Protein AF-A0A0F0LNC0-F1 (afdb_monomer_lite)

Sequence (68 aa):
MTKRLIDIDDALLAKAMEVTGAVTKKAAVNEALAQVVRRGEALGYIDLLQSGIAVDLDDARIIDDAQR

InterPro domains:
  IPR019239 Bacterial antitoxin of type II TA system, VapB [PF09957] (6-48)

Structure (mmCIF, N/CA/C/O backbone):
data_AF-A0A0F0LNC0-F1
#
_entry.id   AF-A0A0F0LNC0-F1
#
loop_
_atom_site.group_PDB
_atom_site.id
_atom_site.type_symbol
_atom_site.label_atom_id
_atom_site.label_alt_id
_atom_site.label_comp_id
_atom_site.label_asym_id
_atom_site.label_entity_id
_atom_site.label_seq_id
_atom_site.pdbx_PDB_ins_code
_atom_site.Cartn_x
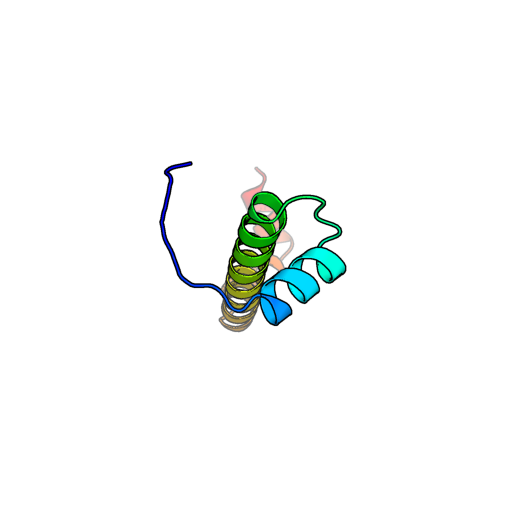_atom_site.Cartn_y
_atom_site.Cartn_z
_atom_site.occupancy
_atom_site.B_iso_or_equiv
_atom_site.auth_seq_id
_atom_site.auth_comp_id
_atom_site.auth_asym_id
_atom_site.auth_atom_id
_atom_site.pdbx_PDB_model_num
ATOM 1 N N . MET A 1 1 ? 1.734 14.832 6.939 1.00 72.12 1 MET A N 1
ATOM 2 C CA . MET A 1 1 ? 0.481 14.088 6.661 1.00 72.12 1 MET A CA 1
ATOM 3 C C . MET A 1 1 ? -0.715 14.930 7.066 1.00 72.12 1 MET A C 1
ATOM 5 O O . MET A 1 1 ? -0.699 15.479 8.161 1.00 72.12 1 MET A O 1
ATOM 9 N N . THR A 1 2 ? -1.740 15.007 6.220 1.00 92.06 2 THR A N 1
ATOM 10 C CA . THR A 1 2 ? -3.020 15.668 6.519 1.00 92.06 2 THR A CA 1
ATOM 11 C C . THR A 1 2 ? -4.081 14.634 6.894 1.00 92.06 2 THR A C 1
ATOM 13 O O . THR A 1 2 ? -4.031 13.494 6.434 1.00 92.06 2 THR A O 1
ATOM 16 N N . LYS A 1 3 ? -5.023 15.001 7.771 1.00 93.94 3 LYS A N 1
ATOM 17 C CA . LYS A 1 3 ? -6.135 14.117 8.147 1.00 93.94 3 LYS A CA 1
ATOM 18 C C . LYS A 1 3 ? -7.145 14.050 7.002 1.00 93.94 3 LYS A C 1
ATOM 20 O O . LYS A 1 3 ? -7.444 15.068 6.383 1.00 93.94 3 LYS A O 1
ATOM 25 N N . ARG A 1 4 ? -7.670 12.856 6.743 1.00 94.44 4 ARG A N 1
ATOM 26 C CA . ARG A 1 4 ? -8.735 12.592 5.773 1.00 94.44 4 ARG A CA 1
ATOM 27 C C . ARG A 1 4 ? -9.762 11.681 6.434 1.00 94.44 4 ARG A C 1
ATOM 29 O O . ARG A 1 4 ? -9.373 10.797 7.194 1.00 94.44 4 ARG A O 1
ATOM 36 N N . LEU A 1 5 ? -11.039 11.933 6.167 1.00 96.88 5 LEU A N 1
ATOM 37 C CA . LEU A 1 5 ? -12.139 11.057 6.554 1.00 96.88 5 LEU A CA 1
ATOM 38 C C . LEU A 1 5 ? -12.531 10.255 5.314 1.00 96.88 5 LEU A C 1
ATOM 40 O O . LEU A 1 5 ? -12.828 10.852 4.281 1.00 96.88 5 LEU A O 1
ATOM 44 N N . ILE A 1 6 ? -12.454 8.933 5.412 1.00 94.75 6 ILE A N 1
ATOM 45 C CA . ILE A 1 6 ? -12.809 7.985 4.357 1.00 94.75 6 ILE A CA 1
ATOM 46 C C . ILE A 1 6 ? -13.460 6.771 5.010 1.00 94.75 6 ILE A C 1
ATOM 48 O O . ILE A 1 6 ? -13.041 6.367 6.098 1.00 94.75 6 ILE A O 1
ATOM 52 N N . ASP A 1 7 ? -14.447 6.195 4.339 1.00 97.75 7 ASP A N 1
ATOM 53 C CA . ASP A 1 7 ? -15.014 4.910 4.729 1.00 97.75 7 ASP A CA 1
ATOM 54 C C . ASP A 1 7 ? -14.107 3.786 4.219 1.00 97.75 7 ASP A C 1
ATOM 56 O O . ASP A 1 7 ? -13.626 3.819 3.083 1.00 97.75 7 ASP A O 1
ATOM 60 N N . ILE A 1 8 ? -13.825 2.810 5.080 1.00 96.56 8 ILE A N 1
ATOM 61 C CA . ILE A 1 8 ? -12.950 1.673 4.785 1.00 96.56 8 ILE A CA 1
ATOM 62 C C . ILE A 1 8 ? -13.638 0.413 5.300 1.00 96.56 8 ILE A C 1
ATOM 64 O O . ILE A 1 8 ? -14.146 0.400 6.419 1.00 96.56 8 ILE A O 1
ATOM 68 N N . ASP A 1 9 ? -13.611 -0.648 4.500 1.00 98.19 9 ASP A N 1
ATOM 69 C CA . ASP A 1 9 ? -14.038 -1.977 4.929 1.00 98.19 9 ASP A CA 1
ATOM 70 C C . ASP A 1 9 ? -13.145 -2.485 6.080 1.00 98.19 9 ASP A C 1
ATOM 72 O O . ASP A 1 9 ? -11.922 -2.602 5.941 1.00 98.19 9 ASP A O 1
ATOM 76 N N . ASP A 1 10 ? -13.753 -2.781 7.230 1.00 98.06 10 ASP A N 1
ATOM 77 C CA . ASP A 1 10 ? -13.030 -3.205 8.433 1.00 98.06 10 ASP A CA 1
ATOM 78 C C . ASP A 1 10 ? -12.329 -4.563 8.264 1.00 98.06 10 ASP A C 1
ATOM 80 O O . ASP A 1 10 ? -11.246 -4.762 8.821 1.00 98.06 10 ASP A O 1
ATOM 84 N N . ALA A 1 11 ? -12.897 -5.486 7.482 1.00 98.25 11 ALA A N 1
ATOM 85 C CA . ALA A 1 11 ? -12.276 -6.780 7.217 1.00 98.25 11 ALA A CA 1
ATOM 86 C C . ALA A 1 11 ? -11.046 -6.615 6.318 1.00 98.25 11 ALA A C 1
ATOM 88 O O . ALA A 1 11 ? -9.999 -7.219 6.574 1.00 98.25 11 ALA A O 1
ATOM 89 N N . LEU A 1 12 ? -11.130 -5.740 5.312 1.00 98.00 12 LEU A N 1
ATOM 90 C CA . LEU A 1 12 ? -9.985 -5.402 4.470 1.00 98.00 12 LEU A CA 1
ATOM 91 C C . LEU A 1 12 ? -8.882 -4.711 5.279 1.00 98.00 12 LEU A C 1
ATOM 93 O O . LEU A 1 12 ? -7.707 -5.054 5.138 1.00 98.00 12 LEU A O 1
ATOM 97 N N . LEU A 1 13 ? -9.247 -3.775 6.159 1.00 98.06 13 LEU A N 1
ATOM 98 C CA . LEU A 1 13 ? -8.295 -3.090 7.03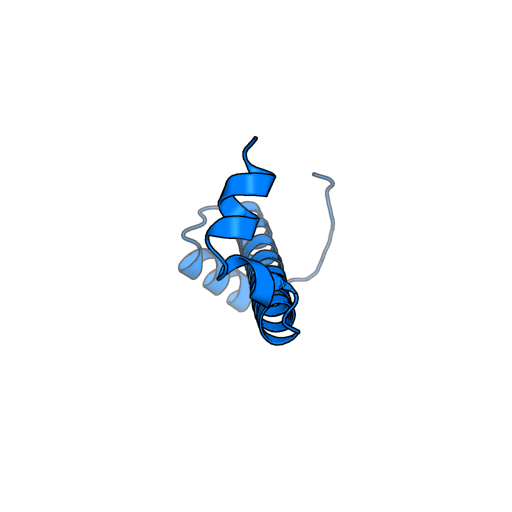0 1.00 98.06 13 LEU A CA 1
ATOM 99 C C . LEU A 1 13 ? -7.611 -4.059 7.999 1.00 98.06 13 LEU A C 1
ATOM 101 O O . LEU A 1 13 ? -6.395 -3.983 8.176 1.00 98.06 13 LEU A O 1
ATOM 105 N N . ALA A 1 14 ? -8.363 -4.992 8.586 1.00 98.12 14 ALA A N 1
ATOM 106 C CA . ALA A 1 14 ? -7.810 -6.036 9.440 1.00 98.12 14 ALA A CA 1
ATOM 107 C C . ALA A 1 14 ? -6.816 -6.917 8.672 1.00 98.12 14 ALA A C 1
ATOM 109 O O . ALA A 1 14 ? -5.709 -7.164 9.154 1.00 98.12 14 ALA A O 1
ATOM 110 N N . LYS A 1 15 ? -7.159 -7.324 7.442 1.00 97.88 15 LYS A N 1
ATOM 111 C CA . LYS A 1 15 ? -6.248 -8.126 6.621 1.00 97.88 15 LYS A CA 1
ATOM 112 C C . LYS A 1 15 ? -4.995 -7.350 6.222 1.00 97.88 15 LYS A C 1
ATOM 114 O O . LYS A 1 15 ? -3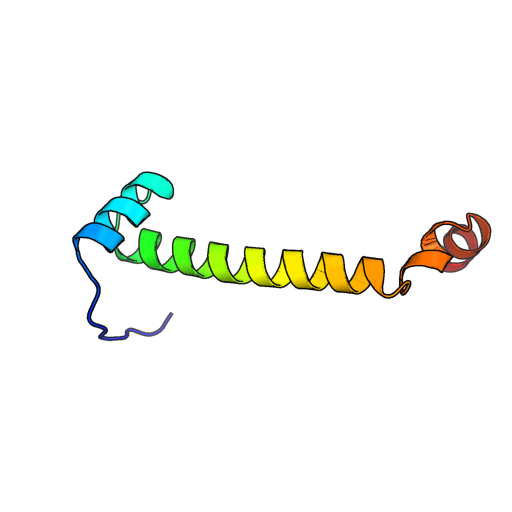.899 -7.901 6.254 1.00 97.88 15 LYS A O 1
ATOM 119 N N . ALA A 1 16 ? -5.131 -6.067 5.895 1.00 97.62 16 ALA A N 1
ATOM 120 C CA . ALA A 1 16 ? -3.991 -5.202 5.617 1.00 97.62 16 ALA A CA 1
ATOM 121 C C . ALA A 1 16 ? -3.075 -5.063 6.843 1.00 97.62 16 ALA A C 1
ATOM 123 O O . ALA A 1 16 ? -1.856 -5.125 6.698 1.00 97.62 16 ALA A O 1
ATOM 124 N N . MET A 1 17 ? -3.633 -4.927 8.051 1.00 98.31 17 MET A N 1
ATOM 125 C CA . MET A 1 17 ? -2.857 -4.904 9.297 1.00 98.31 17 MET A CA 1
ATOM 126 C C . MET A 1 17 ? -2.084 -6.208 9.517 1.00 98.31 17 MET A C 1
ATOM 128 O O . MET A 1 17 ? -0.907 -6.157 9.861 1.00 98.31 17 MET A O 1
ATOM 132 N N . GLU A 1 18 ? -2.708 -7.360 9.262 1.00 97.81 18 GLU A N 1
ATOM 133 C CA . GLU A 1 18 ? -2.053 -8.672 9.342 1.00 97.81 18 GLU A CA 1
ATOM 134 C C . GLU A 1 18 ? -0.894 -8.788 8.340 1.00 97.81 18 GLU A C 1
ATOM 136 O O . GLU A 1 18 ? 0.227 -9.103 8.728 1.00 97.81 18 GLU A O 1
ATOM 141 N N . VAL A 1 19 ? -1.141 -8.475 7.063 1.00 96.88 19 VAL A N 1
ATOM 142 C CA . VAL A 1 19 ? -0.141 -8.591 5.984 1.00 96.88 19 VAL A CA 1
ATOM 143 C C . VAL A 1 19 ? 1.041 -7.646 6.196 1.00 96.88 19 VAL A C 1
ATOM 145 O O . VAL A 1 19 ? 2.181 -8.005 5.916 1.00 96.88 19 VAL A O 1
ATOM 148 N N . THR A 1 20 ? 0.782 -6.435 6.686 1.00 95.88 20 THR A N 1
ATOM 149 C CA . THR A 1 20 ? 1.825 -5.421 6.907 1.00 95.88 20 THR A CA 1
ATOM 150 C C . THR A 1 20 ? 2.503 -5.534 8.275 1.00 95.88 20 THR A C 1
ATOM 152 O O . THR A 1 20 ? 3.506 -4.864 8.505 1.00 95.88 20 THR A O 1
ATOM 155 N N . GLY A 1 21 ? 1.962 -6.332 9.204 1.00 96.94 21 GLY A N 1
ATOM 156 C CA . GLY A 1 21 ? 2.403 -6.373 10.604 1.00 96.94 21 GLY A CA 1
ATOM 157 C C . GLY A 1 21 ? 2.139 -5.070 11.374 1.00 96.94 21 GLY A C 1
ATOM 158 O O . GLY A 1 21 ? 2.710 -4.836 12.440 1.00 96.94 21 GLY A O 1
ATOM 159 N N . ALA A 1 22 ? 1.304 -4.181 10.834 1.00 97.75 22 ALA A N 1
ATOM 160 C CA . ALA A 1 22 ? 1.083 -2.861 11.395 1.00 97.75 22 ALA A CA 1
ATOM 161 C C . ALA A 1 22 ? 0.182 -2.913 12.636 1.00 97.75 22 ALA A C 1
ATOM 163 O O . ALA A 1 22 ? -0.984 -3.295 12.579 1.00 97.75 22 ALA A O 1
ATOM 164 N N . VAL A 1 23 ? 0.693 -2.395 13.755 1.00 97.19 23 VAL A N 1
ATOM 165 C CA . VAL A 1 23 ? -0.041 -2.322 15.032 1.00 97.19 23 VAL A CA 1
ATOM 166 C C . VAL A 1 23 ? -1.102 -1.214 15.077 1.00 97.19 23 VAL A C 1
ATOM 168 O O . VAL A 1 23 ? -1.908 -1.160 16.001 1.00 97.19 23 VAL A O 1
ATOM 171 N N . THR A 1 24 ? -1.128 -0.311 14.087 1.00 97.81 24 THR A N 1
ATOM 172 C CA . THR A 1 24 ? -2.144 0.752 13.992 1.00 97.81 24 THR A CA 1
ATOM 173 C C . THR A 1 24 ? -2.790 0.802 12.612 1.00 97.81 24 THR A C 1
ATOM 175 O O . THR A 1 24 ? -2.116 0.627 11.596 1.00 97.81 24 THR A O 1
ATOM 178 N N . LYS A 1 25 ? -4.081 1.163 12.575 1.00 97.12 25 LYS A N 1
ATOM 179 C CA . LYS A 1 25 ? -4.848 1.379 11.334 1.00 97.12 25 LYS A CA 1
ATOM 180 C C . LYS A 1 25 ? -4.147 2.367 10.390 1.00 97.12 25 LYS A C 1
ATOM 182 O O . LYS A 1 25 ? -4.018 2.108 9.201 1.00 97.12 25 LYS A O 1
ATOM 187 N N . LYS A 1 26 ? -3.631 3.482 10.926 1.00 96.44 26 LYS A N 1
ATOM 188 C CA . LYS A 1 26 ? -2.892 4.493 10.146 1.00 96.44 26 LYS A CA 1
ATOM 189 C C . LYS A 1 26 ? -1.643 3.905 9.486 1.00 96.44 26 LYS A C 1
ATOM 191 O O . LYS A 1 26 ? -1.389 4.194 8.320 1.00 96.44 26 LYS A O 1
ATOM 196 N N . ALA A 1 27 ? -0.851 3.134 10.233 1.00 97.69 27 ALA A N 1
ATOM 197 C CA . ALA A 1 27 ? 0.358 2.520 9.696 1.00 97.69 27 ALA A CA 1
ATOM 198 C C . ALA A 1 27 ? 0.016 1.510 8.594 1.00 97.69 27 ALA A C 1
ATOM 200 O O . ALA A 1 27 ? 0.636 1.560 7.539 1.00 97.69 27 ALA A O 1
ATOM 201 N N . ALA A 1 28 ? -1.025 0.694 8.792 1.00 97.81 28 ALA A N 1
ATOM 202 C CA . ALA A 1 28 ? -1.489 -0.256 7.784 1.00 97.81 28 ALA A CA 1
ATOM 203 C C . ALA A 1 28 ? -1.929 0.435 6.491 1.00 97.81 28 ALA A C 1
ATOM 205 O O . ALA A 1 28 ? -1.505 0.036 5.413 1.00 97.81 28 ALA A O 1
ATOM 206 N N . VAL A 1 29 ? -2.727 1.505 6.590 1.00 96.75 29 VAL A N 1
ATOM 207 C CA . VAL A 1 29 ? -3.184 2.263 5.413 1.00 96.75 29 VAL A CA 1
ATOM 208 C C . VAL A 1 29 ? -2.005 2.898 4.677 1.00 96.75 29 VAL A C 1
ATOM 210 O O . VAL A 1 29 ? -1.908 2.780 3.460 1.00 96.75 29 VAL A O 1
ATOM 213 N N . ASN A 1 30 ? -1.088 3.547 5.398 1.00 96.94 30 ASN A N 1
ATOM 214 C CA . ASN A 1 30 ? 0.081 4.169 4.778 1.00 96.94 30 ASN A CA 1
ATOM 215 C C . ASN A 1 30 ? 0.980 3.141 4.082 1.00 96.94 30 ASN A C 1
ATOM 217 O O . ASN A 1 30 ? 1.428 3.387 2.966 1.00 96.94 30 ASN A O 1
ATOM 221 N N . GLU A 1 31 ? 1.235 2.004 4.727 1.00 97.56 31 GLU A N 1
ATOM 222 C CA . GLU A 1 31 ? 2.088 0.960 4.166 1.00 97.56 31 GLU A CA 1
ATOM 223 C C . GLU A 1 31 ? 1.420 0.272 2.971 1.00 97.56 31 GLU A C 1
ATOM 225 O O . GLU A 1 31 ? 2.059 0.089 1.938 1.00 97.56 31 GLU A O 1
ATOM 230 N N . ALA A 1 32 ? 0.120 -0.022 3.051 1.00 96.56 32 ALA A N 1
ATOM 231 C CA . ALA A 1 32 ? -0.634 -0.571 1.929 1.00 96.56 32 ALA A CA 1
ATOM 232 C C . ALA A 1 32 ? -0.597 0.364 0.706 1.00 96.56 32 ALA A C 1
ATOM 234 O O . ALA A 1 32 ? -0.334 -0.086 -0.408 1.00 96.56 32 ALA A O 1
AT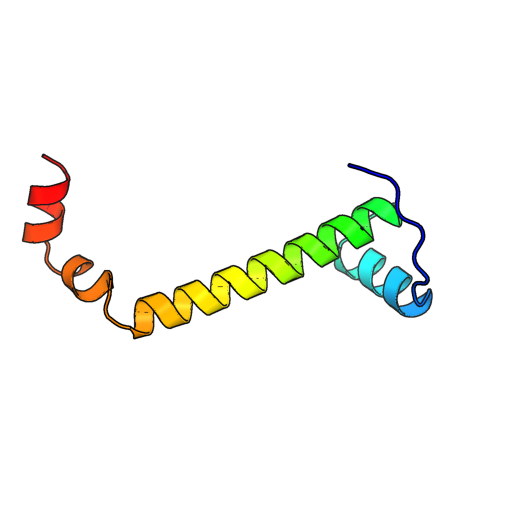OM 235 N N . LEU A 1 33 ? -0.789 1.675 0.903 1.00 96.44 33 LEU A N 1
ATOM 236 C CA . LEU A 1 33 ? -0.678 2.660 -0.179 1.00 96.44 33 LEU A CA 1
AT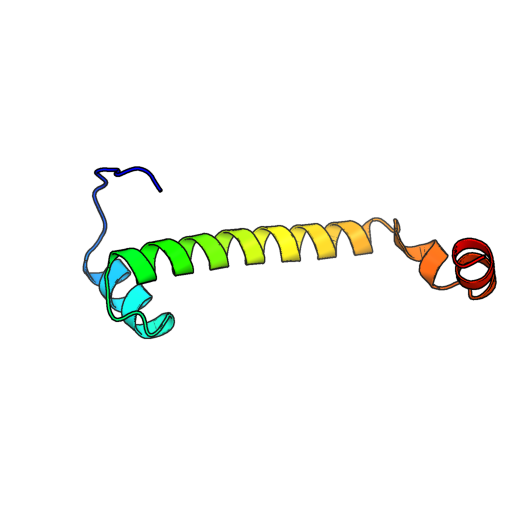OM 237 C C . LEU A 1 33 ? 0.742 2.721 -0.752 1.00 96.44 33 LEU A C 1
ATOM 239 O O . LEU A 1 33 ? 0.910 2.761 -1.970 1.00 96.44 33 LEU A O 1
ATOM 243 N N . ALA A 1 34 ? 1.764 2.681 0.103 1.00 96.88 34 ALA A N 1
ATOM 244 C CA . ALA A 1 34 ? 3.152 2.672 -0.343 1.00 96.88 34 ALA A CA 1
ATOM 245 C C . ALA A 1 34 ? 3.480 1.414 -1.167 1.00 96.88 34 ALA A C 1
ATOM 247 O O . ALA A 1 34 ? 4.161 1.513 -2.183 1.00 96.88 34 ALA A O 1
ATOM 248 N N . GLN A 1 35 ? 2.955 0.244 -0.789 1.00 95.31 35 GLN A N 1
ATOM 249 C CA . GLN A 1 35 ? 3.099 -0.990 -1.570 1.00 95.31 35 GLN A CA 1
ATOM 250 C C . GLN A 1 35 ? 2.443 -0.891 -2.948 1.00 95.31 35 GLN A C 1
ATOM 252 O O . GLN A 1 35 ? 3.036 -1.337 -3.930 1.00 95.31 35 GLN A O 1
ATOM 257 N N . VAL A 1 36 ? 1.254 -0.286 -3.041 1.00 95.56 36 VAL A N 1
ATOM 258 C CA . VAL A 1 36 ? 0.571 -0.060 -4.326 1.00 95.56 36 VAL A CA 1
ATOM 259 C C . VAL A 1 36 ? 1.413 0.828 -5.240 1.00 95.56 36 VAL A C 1
ATOM 261 O O . VAL A 1 36 ? 1.612 0.477 -6.402 1.00 95.56 36 VAL A O 1
ATOM 264 N N . VAL A 1 37 ? 1.956 1.931 -4.713 1.00 96.19 37 VAL A N 1
ATOM 265 C CA . VAL A 1 37 ? 2.829 2.835 -5.480 1.00 96.19 37 VAL A CA 1
ATOM 266 C C . VAL A 1 37 ? 4.089 2.108 -5.944 1.00 96.19 37 VAL A C 1
ATOM 268 O O . VAL A 1 37 ? 4.343 2.066 -7.144 1.00 96.19 37 VAL A O 1
ATOM 271 N N . ARG A 1 38 ? 4.813 1.440 -5.033 1.00 94.81 38 ARG A N 1
ATOM 272 C CA . ARG A 1 38 ? 6.031 0.683 -5.376 1.00 94.81 38 ARG A CA 1
ATOM 273 C C . ARG A 1 38 ? 5.775 -0.374 -6.445 1.00 94.81 38 ARG A C 1
ATOM 275 O O . ARG A 1 38 ? 6.599 -0.571 -7.331 1.00 94.81 38 ARG A O 1
ATOM 282 N N . ARG A 1 39 ? 4.629 -1.061 -6.383 1.00 93.50 39 ARG A N 1
ATOM 283 C CA . ARG A 1 39 ? 4.241 -2.045 -7.401 1.00 93.50 39 ARG A CA 1
ATOM 284 C C . ARG A 1 39 ? 3.988 -1.385 -8.755 1.00 93.50 39 ARG A C 1
ATOM 286 O O . ARG A 1 39 ? 4.410 -1.935 -9.766 1.00 93.50 39 ARG A O 1
ATOM 293 N N . GLY A 1 40 ? 3.314 -0.237 -8.778 1.00 93.81 40 GLY A N 1
ATOM 294 C CA . GLY A 1 40 ? 3.105 0.535 -10.004 1.00 93.81 40 GLY A CA 1
ATOM 295 C C . GLY A 1 40 ? 4.423 0.999 -10.627 1.00 93.81 40 GLY A C 1
ATOM 296 O O . GLY A 1 40 ? 4.637 0.807 -11.820 1.00 93.81 40 GLY A O 1
ATOM 297 N N . GLU A 1 41 ? 5.335 1.526 -9.811 1.00 91.69 41 GLU A N 1
ATOM 298 C CA . GLU A 1 41 ? 6.669 1.961 -10.248 1.00 91.69 41 GLU A CA 1
ATOM 299 C C . GLU A 1 41 ? 7.506 0.796 -10.786 1.00 91.69 41 GLU A C 1
ATOM 301 O O . GLU A 1 41 ? 8.126 0.917 -11.840 1.00 91.69 41 GLU A O 1
ATOM 306 N N . ALA A 1 42 ? 7.483 -0.357 -10.111 1.00 89.06 42 ALA A N 1
ATOM 307 C CA . ALA A 1 42 ? 8.197 -1.548 -10.563 1.00 89.06 42 ALA A CA 1
ATOM 308 C C . ALA A 1 42 ? 7.679 -2.068 -11.915 1.00 89.06 42 ALA A C 1
ATOM 310 O O . ALA A 1 42 ? 8.475 -2.483 -12.752 1.00 89.06 42 ALA A O 1
ATOM 311 N N . LEU A 1 43 ? 6.363 -2.026 -12.149 1.00 86.44 43 LEU A N 1
ATOM 312 C CA . LEU A 1 43 ? 5.786 -2.389 -13.446 1.00 86.44 43 LEU A CA 1
ATOM 313 C C . LEU A 1 43 ? 6.212 -1.404 -14.541 1.00 86.44 43 LEU A C 1
ATOM 315 O O . LEU A 1 43 ? 6.667 -1.837 -15.594 1.00 86.44 43 LEU A O 1
ATOM 319 N N . GLY A 1 44 ? 6.170 -0.098 -14.263 1.00 84.38 44 GLY A N 1
ATOM 320 C CA . GLY A 1 44 ? 6.658 0.912 -15.206 1.00 84.38 44 GLY A CA 1
ATOM 321 C C . GLY A 1 44 ? 8.150 0.761 -15.524 1.00 84.38 44 GLY A C 1
ATOM 322 O O . GLY A 1 44 ? 8.566 0.985 -16.656 1.00 84.38 44 GLY A O 1
ATOM 323 N N . TYR A 1 45 ? 8.958 0.324 -14.555 1.00 81.31 45 TYR A N 1
ATOM 324 C CA . TYR A 1 45 ? 10.368 0.014 -14.786 1.00 81.31 45 TYR A CA 1
ATOM 325 C C . TYR A 1 45 ? 10.563 -1.194 -15.716 1.00 81.31 45 TYR A C 1
ATOM 327 O O . TYR A 1 45 ? 11.454 -1.176 -16.561 1.00 81.31 45 TYR A O 1
ATOM 335 N N . ILE A 1 46 ? 9.716 -2.223 -15.615 1.00 81.00 46 ILE A N 1
ATOM 336 C CA . ILE A 1 46 ? 9.746 -3.361 -16.547 1.00 81.00 46 ILE A CA 1
ATOM 337 C C . ILE A 1 46 ? 9.412 -2.896 -17.968 1.00 81.00 46 ILE A C 1
ATOM 339 O O . ILE A 1 46 ? 10.141 -3.240 -18.898 1.00 81.00 46 ILE A O 1
ATOM 343 N N . ASP A 1 47 ? 8.371 -2.080 -18.133 1.00 82.06 47 ASP A N 1
ATOM 344 C CA . ASP A 1 47 ? 7.990 -1.530 -19.441 1.00 82.06 47 ASP A CA 1
ATOM 345 C C . ASP A 1 47 ? 9.121 -0.673 -20.033 1.00 82.06 47 ASP A C 1
ATOM 347 O O . ASP A 1 47 ? 9.432 -0.751 -21.223 1.00 82.06 47 ASP A O 1
ATOM 351 N N . LEU A 1 48 ? 9.798 0.101 -19.181 1.00 80.25 48 LEU A N 1
ATOM 352 C CA . LEU A 1 48 ? 10.957 0.902 -19.552 1.00 80.25 48 LEU A CA 1
ATOM 353 C C . LEU A 1 48 ? 12.110 0.024 -20.068 1.00 80.25 48 LEU A C 1
ATOM 355 O O . LEU A 1 48 ? 12.656 0.304 -21.133 1.00 80.25 48 LEU A O 1
ATOM 359 N N . LEU A 1 49 ? 12.448 -1.065 -19.373 1.00 80.50 49 LEU A N 1
ATOM 360 C CA . LEU A 1 49 ? 13.455 -2.022 -19.848 1.00 80.50 49 LEU A CA 1
ATOM 361 C C . LEU A 1 49 ? 13.046 -2.672 -21.179 1.00 80.50 49 LEU A C 1
ATOM 363 O O . LEU A 1 49 ? 13.870 -2.785 -22.085 1.00 80.50 49 LEU A O 1
ATOM 367 N N . GLN A 1 50 ? 11.773 -3.048 -21.329 1.00 79.62 50 GLN A N 1
ATOM 368 C CA . GLN A 1 50 ? 11.246 -3.636 -22.566 1.00 79.62 50 GLN A CA 1
ATOM 369 C C . GLN A 1 50 ? 11.247 -2.658 -23.747 1.00 79.62 50 GLN A C 1
ATOM 371 O O . GLN A 1 50 ? 11.380 -3.088 -24.890 1.00 79.62 50 GLN A O 1
ATOM 376 N N . SER A 1 51 ? 11.147 -1.351 -23.488 1.00 83.50 51 SER A N 1
ATOM 377 C CA . SER A 1 51 ? 11.237 -0.311 -24.521 1.00 83.50 51 SER A CA 1
ATOM 378 C C . SER A 1 51 ? 12.628 -0.178 -25.157 1.00 83.50 51 SER A C 1
ATOM 380 O O . SER A 1 51 ? 12.781 0.531 -26.148 1.00 83.50 51 SER A O 1
ATOM 382 N N . GLY A 1 52 ? 13.641 -0.854 -24.603 1.00 79.69 52 GLY A N 1
ATOM 383 C CA . GLY A 1 52 ? 15.007 -0.836 -25.118 1.00 79.69 52 GLY A CA 1
ATOM 384 C C . GLY A 1 52 ? 15.833 0.375 -24.680 1.00 79.69 52 GLY A C 1
ATOM 385 O O . GLY A 1 52 ? 16.965 0.522 -25.126 1.00 79.69 52 GLY A O 1
ATOM 386 N N . ILE A 1 53 ? 15.324 1.220 -23.774 1.00 78.75 53 ILE A N 1
ATOM 387 C CA .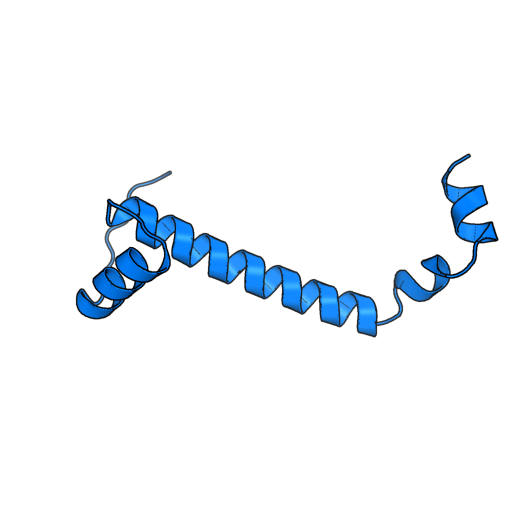 ILE A 1 53 ? 16.033 2.432 -23.318 1.00 78.75 53 ILE A CA 1
ATOM 388 C C . ILE A 1 53 ? 17.369 2.143 -22.613 1.00 78.75 53 ILE A C 1
ATOM 390 O O . ILE A 1 53 ? 18.190 3.036 -22.438 1.00 78.75 53 ILE A O 1
ATOM 394 N N . ALA A 1 54 ? 17.557 0.903 -22.164 1.00 77.88 54 ALA A N 1
ATOM 395 C CA . ALA A 1 54 ? 18.737 0.436 -21.452 1.00 77.88 54 ALA A CA 1
ATOM 396 C C . ALA A 1 54 ? 19.607 -0.510 -22.297 1.00 77.88 54 ALA A C 1
ATOM 398 O O . ALA A 1 54 ? 20.524 -1.109 -21.746 1.00 77.88 54 ALA A O 1
ATOM 399 N N . VAL A 1 55 ? 19.324 -0.673 -23.599 1.00 80.94 55 VAL A N 1
ATOM 400 C CA . VAL A 1 55 ? 20.105 -1.563 -24.481 1.00 80.94 55 VAL A CA 1
ATOM 401 C C . VAL A 1 55 ? 21.574 -1.160 -24.476 1.00 80.94 55 VAL A C 1
ATOM 403 O O . VAL A 1 55 ? 22.423 -1.999 -24.231 1.00 80.94 55 VAL A O 1
ATOM 406 N N . ASP A 1 56 ? 21.860 0.134 -24.588 1.00 82.88 56 ASP A N 1
ATOM 407 C CA . ASP A 1 56 ? 23.229 0.661 -24.612 1.00 82.88 56 ASP A CA 1
ATOM 408 C C . ASP A 1 56 ? 24.016 0.419 -23.307 1.00 82.88 56 ASP A C 1
ATOM 410 O O . ASP A 1 56 ? 25.238 0.561 -23.287 1.00 82.88 56 ASP A O 1
ATOM 414 N N . LEU A 1 57 ? 23.341 0.045 -22.209 1.00 81.69 57 LEU A N 1
ATOM 415 C CA . LEU A 1 57 ? 24.004 -0.299 -20.947 1.00 81.69 57 LEU A CA 1
ATOM 416 C C . LEU A 1 57 ? 24.710 -1.666 -20.997 1.00 81.69 57 LEU A C 1
ATOM 418 O O . LEU A 1 57 ? 25.431 -1.995 -20.053 1.00 81.69 57 LEU A O 1
ATOM 422 N N . ASP A 1 58 ? 24.517 -2.462 -22.055 1.00 84.00 58 ASP A N 1
ATOM 423 C CA . ASP A 1 58 ? 25.266 -3.701 -22.291 1.00 84.00 58 ASP A CA 1
ATOM 424 C C . ASP A 1 58 ? 26.643 -3.477 -22.954 1.00 84.00 58 ASP A C 1
ATOM 426 O O . ASP A 1 58 ? 27.513 -4.353 -22.872 1.00 84.00 58 ASP A O 1
ATOM 430 N N . ASP A 1 59 ? 26.889 -2.297 -23.541 1.00 89.31 59 ASP A N 1
ATOM 431 C CA . ASP A 1 59 ? 28.167 -1.955 -24.165 1.00 89.31 59 ASP A CA 1
ATOM 432 C C . ASP A 1 59 ? 29.142 -1.415 -23.111 1.00 89.31 59 ASP A C 1
ATOM 434 O O . ASP A 1 59 ? 29.038 -0.288 -22.617 1.00 89.31 59 ASP A O 1
ATOM 438 N N . ALA A 1 60 ? 30.160 -2.219 -22.801 1.00 88.50 60 ALA A N 1
ATOM 439 C CA . ALA A 1 60 ? 31.203 -1.870 -21.841 1.00 88.50 60 ALA A CA 1
ATOM 440 C C . ALA A 1 60 ? 31.925 -0.548 -22.165 1.00 88.50 60 ALA A C 1
ATOM 442 O O . ALA A 1 60 ? 32.403 0.117 -21.249 1.00 88.50 60 ALA A O 1
ATOM 443 N N . ARG A 1 61 ? 32.001 -0.146 -23.442 1.00 91.06 61 ARG A N 1
ATOM 444 C CA . ARG A 1 61 ? 32.626 1.125 -23.845 1.00 91.06 61 ARG A CA 1
ATOM 445 C C . ARG A 1 61 ? 31.744 2.317 -23.498 1.00 91.06 61 ARG A C 1
ATOM 447 O O . ARG A 1 61 ? 32.261 3.322 -23.029 1.00 91.06 61 ARG A O 1
ATOM 454 N N . ILE A 1 62 ? 30.428 2.189 -23.676 1.00 87.69 62 ILE A N 1
ATOM 455 C CA . ILE A 1 62 ? 29.466 3.236 -23.304 1.00 87.69 62 ILE A CA 1
ATOM 456 C C . ILE A 1 62 ? 29.496 3.458 -21.788 1.00 87.69 62 ILE A C 1
ATOM 458 O O . ILE A 1 62 ? 29.482 4.600 -21.329 1.00 87.69 62 ILE A O 1
ATOM 462 N N . ILE A 1 63 ? 29.602 2.380 -21.007 1.00 91.50 63 ILE A N 1
ATOM 463 C CA . ILE A 1 63 ? 29.731 2.470 -19.549 1.00 91.50 63 ILE A CA 1
ATOM 464 C C . ILE A 1 63 ? 31.061 3.116 -19.125 1.00 91.50 63 ILE A C 1
ATOM 466 O O . ILE A 1 63 ? 31.045 3.961 -18.230 1.00 91.50 63 ILE A O 1
ATOM 470 N N . ASP A 1 64 ? 32.186 2.758 -19.757 1.00 92.88 64 ASP A N 1
ATOM 471 C CA . ASP A 1 64 ? 33.502 3.359 -19.467 1.00 92.88 64 ASP A CA 1
ATOM 472 C C . ASP A 1 64 ? 33.521 4.865 -19.774 1.00 92.88 64 ASP A C 1
ATOM 474 O O . ASP A 1 64 ? 33.993 5.663 -18.963 1.00 92.88 64 ASP A O 1
ATOM 478 N N . ASP A 1 65 ? 32.943 5.274 -20.906 1.00 91.19 65 ASP A N 1
ATOM 479 C CA . ASP A 1 65 ? 32.874 6.683 -21.300 1.00 91.19 65 ASP A CA 1
ATOM 480 C C . ASP A 1 65 ? 31.950 7.510 -20.390 1.00 91.19 65 ASP A C 1
ATOM 482 O O . ASP A 1 65 ? 32.242 8.674 -20.121 1.00 91.19 65 ASP A O 1
ATOM 486 N N . ALA A 1 66 ? 30.863 6.929 -19.872 1.00 87.44 66 ALA A N 1
ATOM 487 C CA . ALA A 1 66 ? 29.929 7.623 -18.982 1.00 87.44 66 ALA A CA 1
ATOM 488 C C . ALA A 1 66 ? 30.475 7.873 -17.560 1.00 87.44 66 ALA A C 1
ATOM 490 O O . ALA A 1 66 ? 29.920 8.694 -16.828 1.00 87.44 66 ALA A O 1
ATOM 491 N N . GLN A 1 67 ? 31.520 7.151 -17.144 1.00 87.81 67 GLN A N 1
ATOM 492 C CA . GLN A 1 67 ? 32.114 7.234 -15.801 1.00 87.81 67 GLN A CA 1
ATOM 493 C C . GLN A 1 67 ? 33.352 8.144 -15.726 1.00 87.81 67 GLN A C 1
ATOM 495 O O . GLN A 1 67 ? 33.936 8.284 -14.646 1.00 87.81 67 GLN A O 1
ATOM 500 N N . ARG A 1 68 ? 33.759 8.739 -16.851 1.00 74.81 68 ARG A N 1
ATOM 501 C CA . ARG A 1 68 ? 34.926 9.620 -16.978 1.00 74.81 68 ARG A CA 1
ATOM 502 C C . ARG A 1 68 ? 34.545 11.093 -16.815 1.00 74.81 68 ARG A C 1
ATOM 504 O O . ARG A 1 68 ? 35.356 11.820 -16.198 1.00 74.81 68 ARG A O 1
#

Radius of gyration: 19.9 Å; chains: 1; bounding box: 50×24×40 Å

Organism: NCBI:txid582680

pLDDT: mean 91.3, std 7.17, range [72.12, 98.31]

Foldseek 3Di:
DDDDDDDDDPVVLVVLCVVVVPPDSVVSVVVVVVVVVVVVVVVVVVVVVVVCVCVCVVDPVSVVVVVD

Secondary structure (DSSP, 8-state):
---------HHHHHHHHHHHT-SSHHHHHHHHHHHHHHHHHHHHHHHHHHTTTTGGGG-HHHHHHHT-